Protein AF-A0A0J8QPW7-F1 (afdb_monomer_lite)

Foldseek 3Di:
DADEPVCLLPPQVSVLVLLVVLCVVVVDDDDDDSDLVVADDQPPDGFRPSLLSVLQLVQQHLVSCVVDLVSLLVSCVSRPNPNVCSSVRSVVSSVCCVVRVVSSLVRYPRHPDPPPPPDPPDDDDDDDDDDDDDDDPDDDDDDDDDDDDDDDD

Secondary structure (DSSP, 8-state):
--EEHHHHHH-HHHHHHHHHHHHHHHT--PPS---GGG-EEETTEEE-HHHHHHHHHHTTSHHHHHS-HHHHHHHHHHTT--HHHHHHHHHHHHHHHHHHTHHHHHTEET-----------------------------S-------------

Structure (mmCIF, N/CA/C/O backbone):
data_AF-A0A0J8QPW7-F1
#
_entry.id   AF-A0A0J8QPW7-F1
#
loop_
_atom_site.group_PDB
_atom_site.id
_atom_site.type_symbol
_atom_site.label_atom_id
_atom_site.label_alt_id
_atom_site.label_comp_id
_atom_site.label_asym_id
_atom_site.label_entity_id
_atom_site.label_seq_id
_atom_site.pdbx_PDB_ins_code
_atom_site.Cartn_x
_atom_site.Cartn_y
_atom_site.Cartn_z
_atom_site.occupancy
_atom_site.B_iso_or_equiv
_atom_site.auth_seq_id
_atom_site.auth_comp_id
_atom_site.auth_asym_id
_atom_site.auth_atom_id
_atom_site.pdbx_PDB_model_num
ATOM 1 N N . MET A 1 1 ? -13.341 -3.991 14.627 1.00 67.94 1 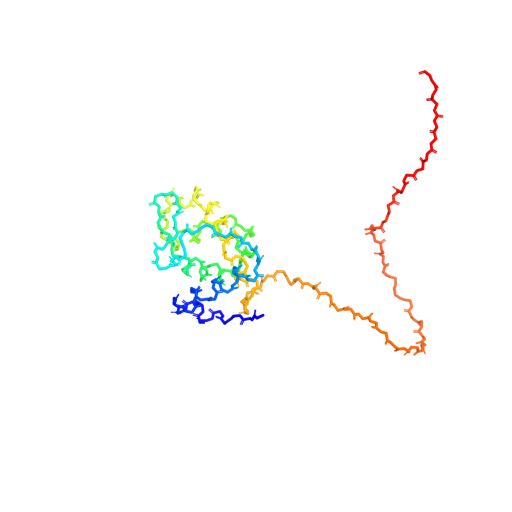MET A N 1
ATOM 2 C CA . MET A 1 1 ? -14.075 -3.320 13.533 1.00 67.94 1 MET A CA 1
ATOM 3 C C . MET A 1 1 ? -13.540 -3.869 12.228 1.00 67.94 1 MET A C 1
ATOM 5 O O . MET A 1 1 ? -12.328 -4.027 12.130 1.00 67.94 1 MET A O 1
ATOM 9 N N . SER A 1 2 ? -14.425 -4.197 11.292 1.00 81.19 2 SER A N 1
ATOM 10 C CA . SER A 1 2 ? -14.072 -4.849 10.031 1.00 81.19 2 SER A CA 1
ATOM 11 C C . SER A 1 2 ? -14.483 -3.967 8.854 1.00 81.19 2 SER A C 1
ATOM 13 O O . SER A 1 2 ? -15.583 -3.417 8.873 1.00 81.19 2 SER A O 1
ATOM 15 N N . PHE A 1 3 ? -13.615 -3.823 7.852 1.00 86.19 3 PHE A N 1
ATOM 16 C CA . PHE A 1 3 ? -13.859 -2.986 6.672 1.00 86.19 3 PHE A CA 1
ATOM 17 C C . PHE A 1 3 ? -14.261 -3.820 5.451 1.00 86.19 3 PHE A C 1
ATOM 19 O O . PHE A 1 3 ? -13.795 -4.951 5.274 1.00 86.19 3 PHE A O 1
ATOM 26 N N . SER A 1 4 ? -15.109 -3.249 4.590 1.00 87.44 4 SER A N 1
ATOM 27 C CA . SER A 1 4 ? -15.502 -3.869 3.321 1.00 87.44 4 SER A CA 1
ATOM 28 C C . SER A 1 4 ? -14.449 -3.611 2.249 1.00 87.44 4 SER A C 1
ATOM 30 O O . SER A 1 4 ? -14.225 -2.468 1.842 1.00 87.44 4 SER A O 1
ATOM 32 N N . ARG A 1 5 ? -13.831 -4.682 1.741 1.00 85.06 5 ARG A N 1
ATOM 33 C CA . ARG A 1 5 ? -12.808 -4.599 0.693 1.00 85.06 5 ARG A CA 1
ATOM 34 C C . ARG A 1 5 ? -13.303 -3.885 -0.564 1.00 85.06 5 ARG A C 1
ATOM 36 O O . ARG A 1 5 ? -12.593 -3.042 -1.100 1.00 85.06 5 ARG A O 1
ATOM 43 N N . GLN A 1 6 ? -14.517 -4.194 -1.015 1.00 87.06 6 GLN A N 1
ATOM 44 C CA . GLN A 1 6 ? -15.070 -3.603 -2.233 1.00 87.06 6 GLN A CA 1
ATOM 45 C C . GLN A 1 6 ? -15.199 -2.080 -2.105 1.00 87.06 6 GLN A C 1
ATOM 47 O O . GLN A 1 6 ? -14.800 -1.360 -3.013 1.00 87.06 6 GLN A O 1
ATOM 52 N N . GLN A 1 7 ? -15.670 -1.587 -0.955 1.00 86.88 7 GLN A N 1
ATOM 53 C CA . GLN A 1 7 ? -15.783 -0.147 -0.705 1.00 86.88 7 GLN A CA 1
ATOM 54 C C . GLN A 1 7 ? -14.411 0.530 -0.604 1.00 86.88 7 GLN A C 1
ATOM 56 O O . GLN A 1 7 ? -14.229 1.611 -1.159 1.00 86.88 7 GLN A O 1
ATOM 61 N N . LEU A 1 8 ? -13.424 -0.118 0.030 1.00 87.06 8 LEU A N 1
ATOM 62 C CA . LEU A 1 8 ? -12.044 0.383 0.084 1.00 87.06 8 LEU A CA 1
ATOM 63 C C . LEU A 1 8 ? -11.412 0.520 -1.309 1.00 87.06 8 LEU A C 1
ATOM 65 O O . LEU A 1 8 ? -10.606 1.420 -1.531 1.00 87.06 8 LEU A O 1
ATOM 69 N N . GLU A 1 9 ? -11.759 -0.357 -2.252 1.00 87.00 9 GLU A N 1
ATOM 70 C CA . GLU A 1 9 ? -11.210 -0.346 -3.613 1.00 87.00 9 GLU A CA 1
ATOM 71 C C . GLU A 1 9 ? -11.895 0.668 -4.549 1.00 87.00 9 GLU A C 1
ATOM 73 O O . GLU A 1 9 ? -11.267 1.101 -5.520 1.00 87.00 9 GLU A O 1
ATOM 78 N N . THR A 1 10 ? -13.151 1.050 -4.279 1.00 86.00 10 THR A N 1
ATOM 79 C CA . THR A 1 10 ? -13.947 1.940 -5.148 1.00 86.00 10 THR A CA 1
ATOM 80 C C . THR A 1 10 ? -14.078 3.368 -4.631 1.00 86.00 10 THR A C 1
ATOM 82 O O . THR A 1 10 ? -14.152 4.295 -5.433 1.00 86.00 10 THR A O 1
ATOM 85 N N . ASP A 1 11 ? -14.117 3.567 -3.313 1.00 87.38 11 ASP A N 1
ATOM 86 C CA . ASP A 1 11 ? -14.378 4.866 -2.693 1.00 87.38 11 ASP A CA 1
ATOM 87 C C . ASP A 1 11 ? -13.123 5.379 -1.974 1.00 87.38 11 ASP A C 1
ATOM 89 O O . ASP A 1 11 ? -12.707 4.872 -0.930 1.00 87.38 1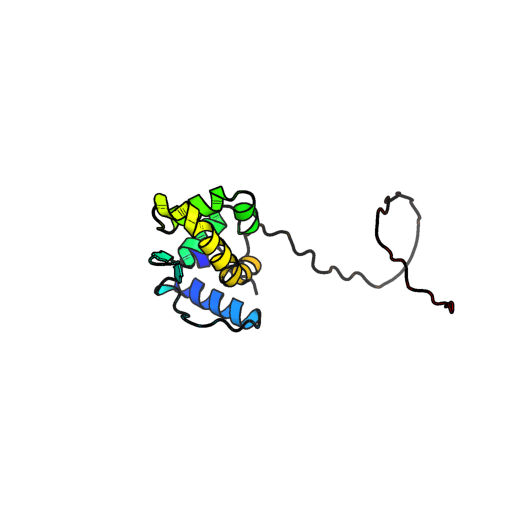1 ASP A O 1
ATOM 93 N N . GLY A 1 12 ? -12.497 6.404 -2.559 1.00 84.75 12 GLY A N 1
ATOM 94 C CA . GLY A 1 12 ? -11.286 7.016 -2.012 1.00 84.75 12 GLY A CA 1
ATOM 95 C C . GLY A 1 12 ? -11.499 7.722 -0.669 1.00 84.75 12 GLY A C 1
ATOM 96 O O . GLY A 1 12 ? -10.567 7.784 0.136 1.00 84.75 12 GLY A O 1
ATOM 97 N N . ARG A 1 13 ? -12.711 8.221 -0.391 1.00 85.44 13 ARG A N 1
ATOM 98 C CA . ARG A 1 13 ? -13.054 8.839 0.895 1.00 85.44 13 ARG A CA 1
ATOM 99 C C . ARG A 1 13 ? -13.219 7.767 1.964 1.00 85.44 13 ARG A C 1
ATOM 101 O O . ARG A 1 13 ? -12.586 7.872 3.011 1.00 85.44 13 ARG A O 1
ATOM 108 N N . TYR A 1 14 ? -13.979 6.713 1.672 1.00 87.62 14 TYR A N 1
ATOM 109 C CA . TYR A 1 14 ? -14.122 5.572 2.578 1.00 87.62 14 TYR A CA 1
ATOM 110 C C . TYR A 1 14 ? -12.766 4.921 2.883 1.00 87.62 14 TYR A C 1
ATOM 112 O O . TYR A 1 14 ? -12.478 4.583 4.033 1.00 87.62 14 TYR A O 1
ATOM 120 N N . PHE A 1 15 ? -11.893 4.804 1.877 1.00 89.00 15 PHE A N 1
ATOM 121 C CA . PHE A 1 15 ? -10.516 4.348 2.056 1.00 89.00 15 PHE A CA 1
ATOM 122 C C . PHE A 1 15 ? -9.732 5.240 3.027 1.00 89.00 15 PHE A C 1
ATOM 124 O O . PHE A 1 15 ? -9.085 4.732 3.941 1.00 89.00 15 PHE A O 1
ATOM 131 N N . ALA A 1 16 ? -9.798 6.564 2.859 1.00 84.50 16 ALA A N 1
ATOM 132 C CA . ALA A 1 16 ? -9.096 7.512 3.721 1.00 84.50 16 ALA A CA 1
ATOM 133 C C . ALA A 1 16 ? -9.579 7.453 5.177 1.00 84.50 16 ALA A C 1
ATOM 135 O O . ALA A 1 16 ? -8.762 7.400 6.098 1.00 84.50 16 ALA A O 1
ATOM 136 N N . GLU A 1 17 ? -10.897 7.426 5.377 1.00 87.31 17 GLU A N 1
ATOM 137 C CA . GLU A 1 17 ? -11.528 7.337 6.695 1.00 87.31 17 GLU A CA 1
ATOM 138 C C . GLU A 1 17 ? -11.179 6.008 7.383 1.00 87.31 17 GLU A C 1
ATOM 140 O O . GLU A 1 17 ? -10.767 5.997 8.544 1.00 87.31 17 GLU A O 1
ATOM 145 N N . SER A 1 18 ? -11.237 4.894 6.647 1.00 88.75 18 SER A N 1
ATOM 146 C CA . SER A 1 18 ? -10.896 3.563 7.165 1.00 88.75 18 SER A CA 1
ATOM 147 C C . SER A 1 18 ? -9.414 3.433 7.513 1.00 88.75 18 SER A C 1
ATOM 149 O O . SER A 1 18 ? -9.069 2.870 8.551 1.00 88.75 18 SER A O 1
ATOM 151 N N . LEU A 1 19 ? -8.525 3.990 6.686 1.00 87.25 19 LEU A N 1
ATOM 152 C CA . LEU A 1 19 ? -7.090 4.020 6.960 1.00 87.25 19 LEU A CA 1
ATOM 153 C C . LEU A 1 19 ? -6.784 4.848 8.214 1.00 87.25 19 LEU A C 1
ATOM 155 O O . LEU A 1 19 ? -6.013 4.415 9.069 1.00 87.25 19 LEU A O 1
ATOM 159 N N . SER A 1 20 ? -7.428 6.011 8.356 1.00 84.44 20 SER A N 1
ATOM 160 C CA . SER A 1 20 ? -7.307 6.840 9.557 1.00 84.44 20 SER A CA 1
ATOM 161 C C . SER A 1 20 ? -7.786 6.087 10.799 1.00 84.44 20 SER A C 1
ATOM 163 O O . SER A 1 20 ? -7.099 6.087 11.819 1.00 84.44 20 SER A O 1
ATOM 165 N N . ALA A 1 21 ? -8.928 5.399 10.712 1.00 85.38 21 ALA A N 1
ATOM 166 C CA . ALA A 1 21 ? -9.452 4.592 11.809 1.00 85.38 21 ALA A CA 1
ATOM 167 C C . ALA A 1 21 ? -8.505 3.437 12.180 1.00 85.38 21 ALA A C 1
ATOM 169 O O . ALA A 1 21 ? -8.280 3.188 13.365 1.00 85.38 21 ALA A O 1
ATOM 170 N N . ALA A 1 22 ? -7.912 2.760 11.191 1.00 85.50 22 ALA A N 1
ATOM 171 C CA . ALA A 1 22 ? -6.946 1.687 11.421 1.00 85.50 22 ALA A CA 1
ATOM 172 C C . ALA A 1 22 ? -5.702 2.185 12.174 1.00 85.50 22 ALA A C 1
ATOM 174 O O . ALA A 1 22 ? -5.262 1.526 13.116 1.00 85.50 22 ALA A O 1
ATOM 175 N N . TYR A 1 23 ? -5.187 3.368 11.827 1.00 84.25 23 TYR A N 1
ATOM 176 C CA . TYR A 1 23 ? -4.048 3.987 12.513 1.00 84.25 23 TYR A CA 1
ATOM 177 C C . TYR A 1 23 ? -4.360 4.404 13.947 1.00 84.25 23 TYR A C 1
ATOM 179 O O . TYR A 1 23 ? -3.583 4.110 14.854 1.00 84.25 23 TYR A O 1
ATOM 187 N N . SER A 1 24 ? -5.513 5.035 14.183 1.00 83.00 24 SER A N 1
ATOM 188 C CA . SER A 1 24 ? -5.940 5.374 15.546 1.00 83.00 24 SER A CA 1
ATOM 189 C C . SER A 1 24 ? -6.054 4.130 16.429 1.00 83.00 24 SER A C 1
ATOM 191 O O . SER A 1 24 ? -5.744 4.182 17.615 1.00 83.00 24 SER A O 1
ATOM 193 N N . GLN A 1 25 ? -6.459 2.998 15.851 1.00 82.19 25 GLN A N 1
ATOM 194 C CA . GLN A 1 25 ? -6.619 1.733 16.566 1.00 82.19 25 GLN A CA 1
ATOM 195 C C . GLN A 1 25 ? -5.323 0.922 16.708 1.00 82.19 25 GLN A C 1
ATOM 197 O O . GLN A 1 25 ? -5.286 0.021 17.543 1.00 82.19 25 GLN A O 1
ATOM 202 N N . SER A 1 26 ? -4.284 1.174 15.902 1.00 78.50 26 SER A N 1
ATOM 203 C CA . SER A 1 26 ? -2.985 0.499 16.048 1.00 78.50 26 SER A CA 1
ATOM 204 C C . SER A 1 26 ? -2.080 1.166 17.085 1.00 78.50 26 SER A C 1
ATOM 206 O O . SER A 1 26 ? -1.056 0.595 17.455 1.00 78.50 26 SER A O 1
ATOM 208 N N . GLY A 1 27 ? -2.449 2.358 17.574 1.00 73.44 27 GLY A N 1
ATOM 209 C CA . GLY A 1 27 ? -1.668 3.115 18.557 1.00 73.44 27 GLY A CA 1
ATOM 210 C C . GLY A 1 27 ? -0.328 3.622 18.011 1.00 73.44 27 GLY A C 1
ATOM 211 O O . GLY A 1 27 ? 0.505 4.115 18.770 1.00 73.44 27 GLY A O 1
ATOM 212 N N . ARG A 1 28 ? -0.099 3.496 16.699 1.00 69.62 28 ARG A N 1
ATOM 213 C CA . ARG A 1 28 ? 1.125 3.932 16.029 1.00 69.62 28 ARG A CA 1
ATOM 214 C C . ARG A 1 28 ? 0.992 5.388 15.601 1.00 69.62 28 ARG A C 1
ATOM 216 O O . ARG A 1 28 ? 0.014 5.789 14.972 1.00 69.62 28 ARG A O 1
ATOM 223 N N . VAL A 1 29 ? 2.010 6.184 15.915 1.00 65.00 29 VAL A N 1
ATOM 224 C CA . VAL A 1 29 ? 2.099 7.576 15.467 1.00 65.00 29 VAL A CA 1
ATOM 225 C C . VAL A 1 29 ? 2.690 7.590 14.060 1.00 65.00 29 VAL A C 1
ATOM 227 O O . VAL A 1 29 ? 3.882 7.356 13.872 1.00 65.00 29 VAL A O 1
ATOM 230 N N . TYR A 1 30 ? 1.856 7.862 13.060 1.00 66.44 30 TYR A N 1
ATOM 231 C CA . TYR A 1 30 ? 2.296 7.995 11.673 1.00 66.44 30 TYR A CA 1
ATOM 232 C C . TYR A 1 30 ? 2.588 9.459 11.338 1.00 66.44 30 TYR A C 1
ATOM 234 O O . TYR A 1 30 ? 1.720 10.322 11.475 1.00 66.44 30 TYR A O 1
ATOM 242 N N . SER A 1 31 ? 3.799 9.750 10.856 1.00 57.34 31 SER A N 1
ATOM 243 C CA . SER A 1 31 ? 4.143 11.079 10.345 1.00 57.34 31 SER A CA 1
ATOM 244 C C . SER A 1 31 ? 3.422 11.345 9.012 1.00 57.34 31 SER A C 1
ATOM 246 O O . SER A 1 31 ? 3.580 10.623 8.021 1.00 57.34 31 SER A O 1
ATOM 248 N N . TRP A 1 32 ? 2.573 12.377 9.014 1.00 49.28 32 TRP A N 1
ATOM 249 C CA . TRP A 1 32 ? 1.830 12.919 7.861 1.00 49.28 32 TRP A CA 1
ATOM 250 C C . TRP A 1 32 ? 2.751 13.121 6.637 1.00 49.28 32 TRP A C 1
ATOM 252 O O . TRP A 1 32 ? 3.896 13.524 6.840 1.00 49.28 32 TRP A O 1
ATOM 262 N N . PRO A 1 33 ? 2.278 12.936 5.376 1.00 49.91 33 PRO A N 1
ATOM 263 C CA . PRO A 1 33 ? 0.980 13.479 4.971 1.00 49.91 33 PRO A CA 1
ATOM 264 C C . PRO A 1 33 ? -0.245 12.518 4.897 1.00 49.91 33 PRO A C 1
ATOM 266 O O . PRO A 1 33 ? -0.285 11.686 3.993 1.00 49.91 33 PRO A O 1
ATOM 269 N N . LEU A 1 34 ? -1.268 12.656 5.777 1.00 55.53 34 LEU A N 1
ATOM 270 C CA . LEU A 1 34 ? -2.645 12.067 5.751 1.00 55.53 34 LEU A CA 1
ATOM 271 C C . LEU A 1 34 ? -3.538 12.612 4.595 1.00 55.53 34 LEU A C 1
ATOM 273 O O . LEU A 1 34 ? -4.736 12.827 4.788 1.00 55.53 34 LEU A O 1
ATOM 277 N N . ASN A 1 35 ? -3.037 12.814 3.375 1.00 57.69 35 ASN A N 1
ATOM 278 C CA . ASN A 1 35 ? -3.975 12.836 2.246 1.00 57.69 35 ASN A CA 1
ATOM 279 C C . ASN A 1 35 ? -3.664 11.688 1.291 1.00 57.69 35 ASN A C 1
ATOM 281 O O . ASN A 1 35 ? -2.784 11.833 0.438 1.00 57.69 35 ASN A O 1
ATOM 285 N N . PRO A 1 36 ? -4.363 10.541 1.409 1.00 57.41 36 PRO A N 1
ATOM 286 C CA . PRO A 1 36 ? -4.225 9.459 0.441 1.00 57.41 36 PRO A CA 1
ATOM 287 C C . PRO A 1 36 ? -4.543 9.920 -0.992 1.00 57.41 36 PRO A C 1
ATOM 289 O O . PRO A 1 36 ? -4.043 9.305 -1.931 1.00 57.41 36 PRO A O 1
ATOM 292 N N . ALA A 1 37 ? -5.251 11.047 -1.176 1.00 55.41 37 ALA A N 1
ATOM 293 C CA . ALA A 1 37 ? -5.459 11.671 -2.484 1.00 55.41 37 ALA A CA 1
ATOM 294 C C . ALA A 1 37 ? -4.188 12.298 -3.095 1.00 55.41 37 ALA A C 1
ATOM 296 O O . ALA A 1 37 ? -4.111 12.450 -4.310 1.00 55.41 37 ALA A O 1
ATOM 297 N N . LEU A 1 38 ? -3.171 12.649 -2.295 1.00 62.25 38 LEU A N 1
ATOM 298 C CA . LEU A 1 38 ? -1.928 13.264 -2.795 1.00 62.25 38 LEU A CA 1
ATOM 299 C C . LEU A 1 38 ? -0.888 12.240 -3.283 1.00 62.25 38 LEU A C 1
ATOM 301 O O . LEU A 1 38 ? 0.091 12.623 -3.933 1.00 62.25 38 LEU A O 1
ATOM 305 N N . GLY A 1 39 ? -1.105 10.950 -3.004 1.00 69.19 39 GLY A N 1
ATOM 306 C CA . GLY A 1 39 ? -0.178 9.870 -3.333 1.00 69.19 39 GLY A CA 1
ATOM 307 C C . GLY A 1 39 ? 1.059 9.836 -2.427 1.00 69.19 39 GLY A C 1
ATOM 308 O O . GLY A 1 39 ? 1.585 10.862 -1.994 1.00 69.19 39 GLY A O 1
ATOM 309 N N . TRP A 1 40 ? 1.564 8.638 -2.146 1.00 82.12 40 TRP A N 1
ATOM 310 C CA . TRP A 1 40 ? 2.806 8.445 -1.398 1.00 82.12 40 TRP A CA 1
ATOM 311 C C . TRP A 1 40 ? 4.019 8.500 -2.317 1.00 82.12 40 TRP A C 1
ATOM 313 O O . TRP A 1 40 ? 3.966 8.052 -3.461 1.00 82.12 40 TRP A O 1
ATOM 323 N N . ARG A 1 41 ? 5.127 9.061 -1.826 1.00 79.88 41 ARG A N 1
ATOM 324 C CA . ARG A 1 41 ? 6.357 9.184 -2.612 1.00 79.88 41 ARG A CA 1
ATOM 325 C C . ARG A 1 41 ? 7.266 7.982 -2.388 1.00 79.88 41 ARG A C 1
ATOM 327 O O . ARG A 1 41 ? 7.620 7.682 -1.254 1.00 79.88 41 ARG A O 1
ATOM 334 N N . ILE A 1 42 ? 7.684 7.354 -3.481 1.00 78.44 42 ILE A N 1
ATOM 335 C CA . ILE A 1 42 ? 8.758 6.359 -3.514 1.00 78.44 42 ILE A CA 1
ATOM 336 C C . ILE A 1 42 ? 9.815 6.884 -4.485 1.00 78.44 42 ILE A C 1
ATOM 338 O O . ILE A 1 42 ? 9.607 6.906 -5.702 1.00 78.44 42 ILE A O 1
ATOM 342 N N . GLY A 1 43 ? 10.923 7.392 -3.941 1.00 75.88 43 GLY A N 1
ATOM 343 C CA . GLY A 1 43 ? 11.895 8.170 -4.710 1.00 75.88 43 GLY A CA 1
ATOM 344 C C . GLY A 1 43 ? 11.238 9.382 -5.389 1.00 75.88 43 GLY A C 1
ATOM 345 O O . GLY A 1 43 ? 10.569 10.193 -4.744 1.00 75.88 43 GLY A O 1
ATOM 346 N N . ASN A 1 44 ? 11.382 9.474 -6.715 1.00 77.12 44 ASN A N 1
ATOM 347 C CA . ASN A 1 44 ? 10.770 10.524 -7.541 1.00 77.12 44 ASN A CA 1
ATOM 348 C C . ASN A 1 44 ? 9.381 10.167 -8.096 1.00 77.12 44 ASN A C 1
ATOM 350 O O . ASN A 1 44 ? 8.855 10.889 -8.943 1.00 77.12 44 ASN A O 1
ATOM 354 N N . LYS A 1 45 ? 8.771 9.062 -7.655 1.00 80.62 45 LYS A N 1
ATOM 355 C CA . LYS A 1 45 ? 7.456 8.617 -8.132 1.00 80.62 45 LYS A CA 1
ATOM 356 C C . LYS A 1 45 ? 6.391 8.782 -7.058 1.00 80.62 45 LYS A C 1
ATOM 358 O O . LYS A 1 45 ? 6.674 8.669 -5.868 1.00 80.62 45 LYS A O 1
ATOM 363 N N . ARG A 1 46 ? 5.162 9.049 -7.502 1.00 82.69 46 ARG A N 1
ATOM 364 C CA . ARG A 1 46 ? 3.960 9.045 -6.666 1.00 82.69 46 ARG A CA 1
ATOM 365 C C . ARG A 1 46 ? 3.200 7.747 -6.894 1.00 82.69 46 ARG A C 1
ATOM 367 O O . ARG A 1 46 ? 2.985 7.361 -8.036 1.00 82.69 46 ARG A O 1
ATOM 374 N N . VAL A 1 47 ? 2.793 7.116 -5.805 1.00 85.25 47 VAL A N 1
ATOM 375 C CA . VAL A 1 47 ? 2.029 5.872 -5.773 1.00 85.25 47 VAL A CA 1
ATOM 376 C C . VAL A 1 47 ? 0.712 6.152 -5.067 1.00 85.25 47 VAL A C 1
ATOM 378 O O . VAL A 1 47 ? 0.704 6.681 -3.955 1.00 85.25 47 VAL A O 1
ATOM 381 N N . SER A 1 48 ? -0.408 5.818 -5.707 1.00 87.31 48 SER A N 1
ATOM 382 C CA . SER A 1 48 ? -1.718 5.901 -5.057 1.00 87.31 48 SER A CA 1
ATOM 383 C C . SER A 1 48 ? -1.833 4.793 -3.999 1.00 87.31 48 SER A C 1
ATOM 385 O O . SER A 1 48 ? -1.706 3.619 -4.359 1.00 87.31 48 SER A O 1
ATOM 387 N N . PRO A 1 49 ? -2.083 5.121 -2.716 1.00 88.69 49 PRO A N 1
ATOM 388 C CA . PRO A 1 49 ? -2.222 4.118 -1.661 1.00 88.69 49 PRO A CA 1
ATOM 389 C C . PRO A 1 49 ? -3.393 3.168 -1.923 1.00 88.69 49 PRO A C 1
ATOM 391 O O . PRO A 1 49 ? -3.266 1.966 -1.720 1.00 88.69 49 PRO A O 1
ATOM 394 N N . GLN A 1 50 ? -4.505 3.697 -2.444 1.00 89.56 50 GLN A N 1
ATOM 395 C CA . GLN A 1 50 ? -5.685 2.906 -2.785 1.00 89.56 50 GLN A CA 1
ATOM 396 C C . GLN A 1 50 ? -5.410 1.961 -3.963 1.00 89.56 50 GL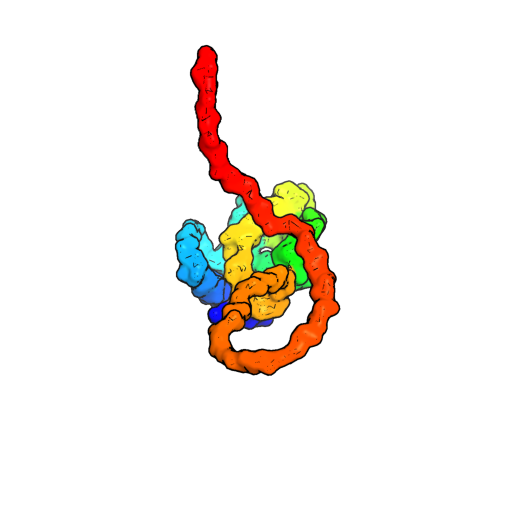N A C 1
ATOM 398 O O . GLN A 1 50 ? -5.793 0.793 -3.922 1.00 89.56 50 GLN A O 1
ATOM 403 N N . ALA A 1 51 ? -4.697 2.432 -4.995 1.00 90.31 51 ALA A N 1
ATOM 404 C CA . ALA A 1 51 ? -4.299 1.571 -6.109 1.00 90.31 51 ALA A CA 1
ATOM 405 C C . ALA A 1 51 ? -3.356 0.457 -5.636 1.00 90.31 51 ALA A C 1
ATOM 407 O O . ALA A 1 51 ? -3.526 -0.694 -6.021 1.00 90.31 51 ALA A O 1
ATOM 408 N N . LEU A 1 52 ? -2.405 0.785 -4.758 1.00 91.12 52 LEU A N 1
ATOM 409 C CA . LEU A 1 52 ? -1.493 -0.192 -4.176 1.00 91.12 52 LEU A CA 1
ATOM 410 C C . LEU A 1 52 ? -2.237 -1.248 -3.342 1.00 91.12 52 LEU A C 1
ATOM 412 O O . LEU A 1 52 ? -1.985 -2.438 -3.515 1.00 91.12 52 LEU A O 1
ATOM 416 N N . PHE A 1 53 ? -3.184 -0.827 -2.499 1.00 91.56 53 PHE A N 1
ATOM 417 C CA . PHE A 1 53 ? -4.053 -1.721 -1.728 1.00 91.56 53 PHE A CA 1
ATOM 418 C C . PHE A 1 53 ? -4.838 -2.682 -2.622 1.00 91.56 53 PHE A C 1
ATOM 420 O O . PHE A 1 53 ? -4.811 -3.897 -2.419 1.00 91.56 53 PHE A O 1
ATOM 427 N N . ARG A 1 54 ? -5.464 -2.153 -3.676 1.00 92.25 54 ARG A N 1
ATOM 428 C CA . ARG A 1 54 ? -6.209 -2.952 -4.651 1.00 92.25 54 ARG A CA 1
ATOM 429 C C . ARG A 1 54 ? -5.322 -3.975 -5.362 1.00 92.25 54 ARG A C 1
ATOM 431 O O . ARG A 1 54 ? -5.700 -5.139 -5.468 1.00 92.25 54 ARG A O 1
ATOM 438 N N . GLU A 1 55 ? -4.146 -3.571 -5.840 1.00 92.94 55 GLU A N 1
ATOM 439 C CA . GLU A 1 55 ? -3.244 -4.472 -6.571 1.00 92.94 55 GLU A CA 1
ATOM 440 C C . GLU A 1 55 ? -2.686 -5.596 -5.691 1.00 92.94 55 GLU A C 1
ATOM 442 O O . GLU A 1 55 ? -2.573 -6.737 -6.145 1.00 92.94 55 GLU A O 1
ATOM 447 N N . VAL A 1 56 ? -2.390 -5.312 -4.421 1.00 92.06 56 VAL A N 1
ATOM 448 C CA . VAL A 1 56 ? -1.990 -6.343 -3.454 1.00 92.06 56 VAL A CA 1
ATOM 449 C C . VAL A 1 56 ? -3.161 -7.282 -3.154 1.00 92.06 56 VAL A C 1
ATOM 451 O O . VAL A 1 56 ? -2.999 -8.504 -3.188 1.00 92.06 56 VAL A O 1
ATOM 454 N N . GLY A 1 57 ? -4.372 -6.748 -2.978 1.00 89.56 57 GLY A N 1
ATOM 455 C CA . GLY A 1 57 ? -5.575 -7.558 -2.789 1.00 89.56 57 GLY A CA 1
ATOM 456 C C . GLY A 1 57 ? -5.893 -8.474 -3.966 1.00 89.56 57 GLY A C 1
ATOM 457 O O . GLY A 1 57 ? -6.271 -9.630 -3.761 1.00 89.56 57 GLY A O 1
ATOM 458 N N . ARG A 1 58 ? -5.731 -8.014 -5.213 1.00 89.19 58 ARG A N 1
ATOM 459 C CA . ARG A 1 58 ? -5.904 -8.855 -6.416 1.00 89.19 58 ARG A CA 1
ATOM 460 C C . ARG A 1 58 ? -4.950 -10.048 -6.448 1.00 89.19 58 ARG A C 1
ATOM 462 O O . ARG A 1 58 ? -5.222 -11.023 -7.140 1.00 89.19 58 ARG A O 1
ATOM 469 N N . ARG A 1 59 ? -3.842 -9.972 -5.710 1.00 89.00 59 ARG A N 1
ATOM 470 C CA . ARG A 1 59 ? -2.802 -11.003 -5.632 1.00 89.00 59 ARG A CA 1
ATOM 471 C C . ARG A 1 59 ? -2.896 -11.866 -4.379 1.00 89.00 59 ARG A C 1
ATOM 473 O O . ARG A 1 59 ? -1.989 -12.653 -4.146 1.00 89.00 59 ARG A O 1
ATOM 480 N N . GLY A 1 60 ? -3.977 -11.745 -3.609 1.00 86.88 60 GLY A N 1
ATOM 481 C CA . GLY A 1 60 ? -4.213 -12.544 -2.406 1.00 86.88 60 GLY A CA 1
ATOM 482 C C . GLY A 1 60 ? -3.692 -11.916 -1.112 1.00 86.88 60 GLY A C 1
ATOM 483 O O . GLY A 1 60 ? -3.669 -12.598 -0.095 1.00 86.88 60 GLY A O 1
ATOM 484 N N . GLY A 1 61 ? -3.300 -10.639 -1.125 1.00 90.62 61 GLY A N 1
ATOM 485 C CA . GLY A 1 61 ? -2.822 -9.925 0.061 1.00 90.62 61 GLY A CA 1
ATOM 486 C C . GLY A 1 61 ? -1.306 -9.893 0.204 1.00 90.62 61 GLY A C 1
ATOM 487 O O . GLY A 1 61 ? -0.562 -10.408 -0.639 1.00 90.62 61 GLY A O 1
ATOM 488 N N . TYR A 1 62 ? -0.838 -9.271 1.286 1.00 91.56 62 TYR A N 1
ATOM 489 C CA . TYR A 1 62 ? 0.582 -9.042 1.547 1.00 91.56 62 TYR A CA 1
ATOM 490 C C . TYR A 1 62 ? 1.391 -10.339 1.576 1.00 91.56 62 TYR A C 1
ATOM 492 O O . TYR A 1 62 ? 2.483 -10.410 1.002 1.00 91.56 62 TYR A O 1
ATOM 500 N N . HIS A 1 63 ? 0.852 -11.374 2.222 1.00 89.50 63 HIS A N 1
ATOM 501 C CA . HIS A 1 63 ? 1.531 -12.657 2.379 1.00 89.50 63 HIS A CA 1
ATOM 502 C C . HIS A 1 63 ? 1.719 -13.358 1.036 1.00 89.50 63 HIS A C 1
ATOM 504 O O . HIS A 1 63 ? 2.844 -13.726 0.699 1.00 89.50 63 HIS A O 1
ATOM 510 N N . GLN A 1 64 ? 0.662 -13.445 0.225 1.00 90.31 64 GLN A N 1
ATOM 511 C CA . GLN A 1 64 ? 0.723 -14.070 -1.095 1.00 90.31 64 GLN A CA 1
ATOM 512 C C . GLN A 1 64 ? 1.602 -13.273 -2.074 1.00 90.31 64 GLN A C 1
ATOM 514 O O . GLN A 1 64 ? 2.392 -13.845 -2.832 1.00 90.31 64 GLN A O 1
ATOM 519 N N . ALA A 1 65 ? 1.546 -11.938 -2.019 1.00 90.31 65 ALA A N 1
ATOM 520 C CA . ALA A 1 65 ? 2.447 -11.077 -2.780 1.00 90.31 65 ALA A CA 1
ATOM 521 C C . ALA A 1 65 ? 3.915 -11.246 -2.348 1.00 90.31 65 ALA A C 1
ATOM 523 O O . ALA A 1 65 ? 4.818 -11.091 -3.163 1.00 90.31 65 ALA A O 1
ATOM 524 N N . SER A 1 66 ? 4.178 -11.593 -1.088 1.00 90.62 66 SER A N 1
ATOM 525 C CA . SER A 1 66 ? 5.533 -11.740 -0.544 1.00 90.62 66 SER A CA 1
ATOM 526 C C . SER A 1 66 ? 6.191 -13.096 -0.784 1.00 90.62 66 SER A C 1
ATOM 528 O O . SER A 1 66 ? 7.383 -13.209 -0.506 1.00 90.62 66 SER A O 1
ATOM 530 N N . VAL A 1 67 ? 5.473 -14.081 -1.337 1.00 90.00 67 VAL A N 1
ATOM 531 C CA . VAL A 1 67 ? 6.037 -15.394 -1.705 1.00 90.00 67 VAL A CA 1
ATOM 532 C C . VAL A 1 67 ? 7.100 -15.269 -2.803 1.00 90.00 67 VAL A C 1
ATOM 534 O O . VAL A 1 67 ? 8.127 -15.939 -2.743 1.00 90.00 67 VAL A O 1
ATOM 537 N N . ASP A 1 68 ? 6.889 -14.384 -3.783 1.00 88.56 68 ASP A N 1
ATOM 538 C CA . ASP A 1 68 ? 7.836 -14.131 -4.874 1.00 88.56 68 ASP A CA 1
ATOM 539 C C . ASP A 1 68 ? 8.115 -12.628 -5.012 1.00 88.56 68 ASP A C 1
ATOM 541 O O . ASP A 1 68 ? 7.208 -11.806 -5.164 1.00 88.56 68 ASP A O 1
ATOM 545 N N . LYS A 1 69 ? 9.400 -12.254 -5.043 1.00 87.19 69 LYS A N 1
ATOM 546 C CA . LYS A 1 69 ? 9.842 -10.875 -5.308 1.00 87.19 69 LYS A CA 1
ATOM 547 C C . LYS A 1 69 ? 9.284 -10.310 -6.620 1.00 87.19 69 LYS A C 1
ATOM 549 O O . LYS A 1 69 ? 9.056 -9.105 -6.719 1.00 87.19 69 LYS A O 1
ATOM 554 N N . ARG A 1 70 ? 9.035 -11.159 -7.623 1.00 90.06 70 ARG A N 1
ATOM 555 C CA . ARG A 1 70 ? 8.480 -10.761 -8.926 1.00 90.06 70 ARG A CA 1
ATOM 556 C C . ARG A 1 70 ? 7.049 -10.243 -8.814 1.00 90.06 70 ARG A C 1
ATOM 558 O O . ARG A 1 70 ? 6.651 -9.407 -9.622 1.00 90.06 70 ARG A O 1
ATOM 565 N N . HIS A 1 71 ? 6.287 -10.660 -7.802 1.00 92.12 71 HIS A N 1
ATOM 566 C CA . HIS A 1 71 ? 4.954 -10.109 -7.562 1.00 92.12 71 HIS A CA 1
ATOM 567 C C . HIS A 1 71 ? 5.032 -8.634 -7.177 1.00 92.12 71 HIS A C 1
ATOM 569 O O . HIS A 1 71 ? 4.306 -7.821 -7.743 1.00 92.12 71 HIS A O 1
ATOM 575 N N . TRP A 1 72 ? 5.968 -8.259 -6.303 1.00 92.00 72 TRP A N 1
ATOM 576 C CA . TRP A 1 72 ? 6.200 -6.858 -5.944 1.00 92.00 72 TRP A CA 1
ATOM 577 C C . TRP A 1 72 ? 6.718 -6.023 -7.117 1.00 92.00 72 TRP A C 1
ATOM 579 O O . TRP A 1 72 ? 6.403 -4.838 -7.203 1.00 92.00 72 TRP A O 1
ATOM 589 N N . TRP A 1 73 ? 7.446 -6.629 -8.059 1.00 91.75 73 TRP A N 1
ATOM 590 C CA . TRP A 1 73 ? 7.831 -5.966 -9.312 1.00 91.75 73 TRP A CA 1
ATOM 591 C C . TRP A 1 73 ? 6.608 -5.670 -10.179 1.00 91.75 73 TRP A C 1
ATOM 593 O O . TRP A 1 73 ? 6.450 -4.550 -10.660 1.00 91.75 73 TRP A O 1
ATOM 603 N N . ALA A 1 74 ? 5.718 -6.650 -10.338 1.00 90.88 74 ALA A N 1
ATOM 604 C CA . ALA A 1 74 ? 4.479 -6.479 -11.089 1.00 90.88 74 ALA A CA 1
ATOM 605 C C . ALA A 1 74 ? 3.538 -5.460 -10.422 1.00 90.88 74 ALA A C 1
ATOM 607 O O . ALA A 1 74 ? 2.939 -4.640 -11.111 1.00 90.88 74 ALA A O 1
ATOM 608 N N . ILE A 1 75 ? 3.447 -5.464 -9.087 1.00 92.44 75 ILE A N 1
ATOM 609 C CA . ILE A 1 75 ? 2.683 -4.470 -8.318 1.00 92.44 75 ILE A CA 1
ATOM 610 C C . ILE A 1 75 ? 3.273 -3.075 -8.529 1.00 92.44 75 ILE A C 1
ATOM 612 O O . ILE A 1 75 ? 2.530 -2.151 -8.841 1.00 92.44 75 ILE A O 1
ATOM 616 N N . ALA A 1 76 ? 4.598 -2.920 -8.426 1.00 89.00 76 ALA A N 1
ATOM 617 C CA . ALA A 1 76 ? 5.282 -1.652 -8.673 1.00 89.00 76 ALA A CA 1
ATOM 618 C C . ALA A 1 76 ? 4.946 -1.091 -10.067 1.00 89.00 76 ALA A C 1
ATOM 620 O O . ALA A 1 76 ? 4.624 0.091 -10.192 1.00 89.00 76 ALA A O 1
ATOM 621 N N . GLN A 1 77 ? 4.954 -1.940 -11.099 1.00 90.00 77 GLN A N 1
ATOM 622 C CA . GLN A 1 77 ? 4.558 -1.546 -12.455 1.00 90.00 77 GLN A CA 1
ATOM 623 C C . GLN A 1 77 ? 3.088 -1.130 -12.536 1.00 90.00 77 GLN A C 1
ATOM 625 O O . GLN A 1 77 ? 2.784 -0.071 -13.086 1.00 90.00 77 GLN A O 1
ATOM 630 N N . ALA A 1 78 ? 2.188 -1.913 -11.938 1.00 87.94 78 ALA A N 1
ATOM 631 C CA . ALA A 1 78 ? 0.752 -1.643 -11.941 1.00 87.94 78 ALA A CA 1
ATOM 632 C C . ALA A 1 78 ? 0.387 -0.319 -11.247 1.00 87.94 78 ALA A C 1
ATOM 634 O O . ALA A 1 78 ? -0.561 0.350 -11.652 1.00 87.94 78 ALA A O 1
ATOM 635 N N . VAL A 1 79 ? 1.165 0.104 -10.245 1.00 87.81 79 VAL A N 1
ATOM 636 C CA . VAL A 1 79 ? 0.957 1.382 -9.543 1.00 87.81 79 VAL A CA 1
ATOM 637 C C . VAL A 1 79 ? 1.708 2.568 -10.165 1.00 87.81 79 VAL A C 1
ATOM 639 O O . VAL A 1 79 ? 1.771 3.639 -9.561 1.00 87.81 79 VAL A O 1
ATOM 642 N N . GLY A 1 80 ? 2.266 2.402 -11.371 1.00 83.44 80 GLY A N 1
ATOM 643 C CA . GLY A 1 80 ? 2.848 3.490 -12.165 1.00 83.44 80 GLY A CA 1
ATOM 644 C C . GLY A 1 80 ? 4.368 3.657 -12.053 1.00 83.44 80 GLY A C 1
ATOM 645 O O . GLY A 1 80 ? 4.909 4.677 -12.494 1.00 83.44 80 GLY A O 1
ATOM 646 N N . ILE A 1 81 ? 5.092 2.686 -11.487 1.00 84.12 81 ILE A N 1
ATOM 647 C CA . ILE A 1 81 ? 6.560 2.681 -11.522 1.00 84.12 81 ILE A CA 1
ATOM 648 C C . ILE A 1 81 ? 7.021 2.070 -12.847 1.00 84.12 81 ILE A C 1
ATOM 650 O O . ILE A 1 81 ? 6.741 0.917 -13.154 1.00 84.12 81 ILE A O 1
ATOM 654 N N . VAL A 1 82 ? 7.769 2.846 -13.633 1.00 80.62 82 VAL A N 1
ATOM 655 C CA . VAL A 1 82 ? 8.296 2.410 -14.938 1.00 80.62 82 VAL A CA 1
ATOM 656 C C . VAL A 1 82 ? 9.091 1.107 -14.789 1.00 80.62 82 VAL A C 1
ATOM 658 O O . VAL A 1 82 ? 9.869 0.967 -13.844 1.00 80.62 82 VAL A O 1
ATOM 661 N N . ALA A 1 83 ? 8.937 0.178 -15.739 1.00 74.44 83 ALA A N 1
ATOM 662 C CA . ALA A 1 83 ? 9.501 -1.173 -15.672 1.00 74.44 83 ALA A CA 1
ATOM 663 C C . ALA A 1 83 ? 11.006 -1.215 -15.338 1.00 74.44 83 ALA A C 1
ATOM 665 O O . ALA A 1 83 ? 11.417 -2.030 -14.514 1.00 74.44 83 ALA A O 1
ATOM 666 N N . GLY A 1 84 ? 11.805 -0.289 -15.883 1.00 77.75 84 GLY A N 1
ATOM 667 C CA . GLY A 1 84 ? 13.244 -0.195 -15.596 1.00 77.75 84 GLY A CA 1
ATOM 668 C C . GLY A 1 84 ? 13.592 0.157 -14.141 1.00 77.75 84 GLY A C 1
ATOM 669 O O . GLY A 1 84 ? 14.657 -0.212 -13.663 1.00 77.75 84 GLY A O 1
ATOM 670 N N . ALA A 1 85 ? 12.688 0.817 -13.409 1.00 78.12 85 ALA A N 1
ATOM 671 C CA . ALA A 1 85 ? 12.861 1.166 -11.995 1.00 78.12 85 ALA A CA 1
ATOM 672 C C . ALA A 1 85 ? 12.067 0.251 -11.046 1.00 78.12 85 ALA A C 1
ATOM 674 O O . ALA A 1 85 ? 12.328 0.238 -9.844 1.00 78.12 85 ALA A O 1
ATOM 675 N N . ALA A 1 86 ? 11.107 -0.523 -11.563 1.00 81.31 86 ALA A N 1
ATOM 676 C CA . ALA A 1 86 ? 10.231 -1.375 -10.764 1.00 81.31 86 ALA A CA 1
ATOM 677 C C . ALA A 1 86 ? 11.008 -2.435 -9.973 1.00 81.31 86 ALA A C 1
ATOM 679 O O . ALA A 1 86 ? 10.695 -2.671 -8.810 1.00 81.31 86 ALA A O 1
ATOM 680 N N . GLY A 1 87 ? 12.062 -3.014 -10.558 1.00 81.56 87 GLY A N 1
ATOM 681 C CA . GLY A 1 87 ? 12.929 -3.964 -9.856 1.00 81.56 87 GLY A CA 1
ATOM 682 C C . GLY A 1 87 ? 13.583 -3.346 -8.617 1.00 81.56 87 GLY A C 1
ATOM 683 O O . GLY A 1 87 ? 13.446 -3.881 -7.518 1.00 81.56 87 GLY A O 1
ATOM 684 N N . ALA A 1 88 ? 14.213 -2.179 -8.779 1.00 83.81 88 ALA A N 1
ATOM 685 C CA . ALA A 1 88 ? 14.912 -1.473 -7.704 1.00 83.81 88 ALA A CA 1
ATOM 686 C C . ALA A 1 88 ? 13.958 -0.895 -6.643 1.00 83.81 88 ALA A C 1
ATOM 688 O O . ALA A 1 88 ? 14.241 -0.955 -5.449 1.00 83.81 88 ALA A O 1
ATOM 689 N N . LEU A 1 89 ? 12.807 -0.360 -7.061 1.00 85.94 89 LEU A N 1
ATOM 690 C CA . LEU A 1 89 ? 11.858 0.301 -6.161 1.00 85.94 89 LEU A CA 1
ATOM 691 C C . LEU A 1 89 ? 10.839 -0.648 -5.523 1.00 85.94 89 LEU A C 1
ATOM 693 O O . LEU A 1 89 ? 10.176 -0.261 -4.564 1.00 85.94 89 LEU A O 1
ATOM 697 N N . SER A 1 90 ? 10.724 -1.887 -6.000 1.00 87.38 90 SER A N 1
ATOM 698 C CA . SER A 1 90 ? 9.796 -2.881 -5.447 1.00 87.38 90 SER A CA 1
ATOM 699 C C . SER A 1 90 ? 9.980 -3.139 -3.956 1.00 87.38 90 SER A C 1
ATOM 701 O O . SER A 1 90 ? 8.996 -3.304 -3.239 1.00 87.38 90 SER A O 1
ATOM 703 N N . PHE A 1 91 ? 11.223 -3.117 -3.471 1.00 89.19 91 PHE A N 1
ATOM 704 C CA . PHE A 1 91 ? 11.515 -3.251 -2.049 1.00 89.19 91 PHE A CA 1
ATOM 705 C C . PHE A 1 91 ? 10.914 -2.090 -1.247 1.00 89.19 91 PHE A C 1
ATOM 707 O O . PHE A 1 91 ? 10.285 -2.308 -0.214 1.00 89.19 91 PHE A O 1
ATOM 714 N N . HIS A 1 92 ? 11.032 -0.862 -1.759 1.00 88.31 92 HIS A N 1
ATOM 715 C CA . HIS A 1 92 ? 10.417 0.309 -1.139 1.00 88.31 92 HIS A CA 1
ATOM 716 C C . HIS A 1 92 ? 8.887 0.257 -1.201 1.00 88.31 92 HIS A C 1
ATOM 718 O O . HIS A 1 92 ? 8.240 0.647 -0.237 1.00 88.31 92 HIS A O 1
ATOM 724 N N . VAL A 1 93 ? 8.304 -0.262 -2.289 1.00 89.62 93 VAL A N 1
ATOM 725 C CA . VAL A 1 93 ? 6.849 -0.476 -2.406 1.00 89.62 93 VAL A CA 1
ATOM 726 C C . VAL A 1 93 ? 6.362 -1.477 -1.362 1.00 89.62 93 VAL A C 1
ATOM 728 O O . VAL A 1 93 ? 5.400 -1.190 -0.653 1.00 89.62 93 VAL A O 1
ATOM 731 N N . LYS A 1 94 ? 7.045 -2.620 -1.233 1.00 91.75 94 LYS A N 1
ATOM 732 C CA . LYS A 1 94 ? 6.732 -3.643 -0.230 1.00 91.75 94 LYS A CA 1
ATOM 733 C C . LYS A 1 94 ? 6.797 -3.069 1.181 1.00 91.75 94 LYS A C 1
ATOM 735 O O . LYS A 1 94 ? 5.845 -3.204 1.940 1.00 91.75 94 LYS A O 1
ATOM 740 N N . ARG A 1 95 ? 7.903 -2.403 1.514 1.00 89.44 95 ARG A N 1
ATOM 741 C CA . ARG A 1 95 ? 8.117 -1.822 2.841 1.00 89.44 95 ARG A CA 1
ATOM 742 C C . ARG A 1 95 ? 7.084 -0.744 3.166 1.00 89.44 95 ARG A C 1
ATOM 744 O O . ARG A 1 95 ? 6.543 -0.722 4.262 1.00 89.44 95 ARG A O 1
ATOM 751 N N . LEU A 1 96 ? 6.750 0.103 2.193 1.00 88.56 96 LEU A N 1
ATOM 752 C CA . LEU A 1 96 ? 5.703 1.109 2.351 1.00 88.56 96 LEU A CA 1
ATOM 753 C C . LEU A 1 96 ? 4.338 0.466 2.624 1.00 88.56 96 LEU A C 1
ATOM 755 O O . LEU A 1 96 ? 3.581 0.973 3.448 1.00 88.56 96 LEU A O 1
ATOM 759 N N . TYR A 1 97 ? 4.030 -0.643 1.950 1.00 90.94 97 TYR A N 1
ATOM 760 C CA . TYR A 1 97 ? 2.812 -1.406 2.203 1.00 90.94 97 TYR A CA 1
ATOM 761 C C . TYR A 1 97 ? 2.786 -1.988 3.617 1.00 90.94 97 TYR A C 1
ATOM 763 O O . TYR A 1 97 ? 1.808 -1.818 4.338 1.00 90.94 97 TYR A O 1
ATOM 771 N N . GLU A 1 98 ? 3.867 -2.646 4.021 1.00 90.12 98 GLU A N 1
ATOM 772 C CA . GLU A 1 98 ? 4.012 -3.263 5.339 1.00 90.12 98 GLU A CA 1
ATOM 773 C C . GLU A 1 98 ? 3.868 -2.242 6.471 1.00 90.12 98 GLU A C 1
ATOM 775 O O . GLU A 1 98 ? 3.138 -2.468 7.432 1.00 90.12 98 GLU A O 1
ATOM 780 N N . GLU A 1 99 ? 4.513 -1.085 6.338 1.00 86.38 99 GLU A N 1
ATOM 781 C CA . GLU A 1 99 ? 4.494 -0.050 7.368 1.00 86.38 99 GLU A CA 1
ATOM 782 C C . GLU A 1 99 ? 3.123 0.633 7.485 1.00 86.38 99 GLU A C 1
ATOM 784 O O . GLU A 1 99 ? 2.732 1.024 8.586 1.00 86.38 99 GLU A O 1
ATOM 789 N N . ARG A 1 100 ? 2.396 0.797 6.369 1.00 85.94 100 ARG A N 1
ATOM 790 C CA . ARG A 1 100 ? 1.243 1.714 6.291 1.00 85.94 100 ARG A CA 1
ATOM 791 C C . ARG A 1 100 ? -0.100 1.074 5.944 1.00 85.94 100 ARG A C 1
ATOM 793 O O . ARG A 1 100 ? -1.133 1.630 6.283 1.00 85.94 100 ARG A O 1
ATOM 800 N N . LEU A 1 101 ? -0.132 -0.049 5.238 1.00 89.50 101 LEU A N 1
ATOM 801 C CA . LEU A 1 101 ? -1.381 -0.663 4.759 1.00 89.50 101 LEU A CA 1
ATOM 802 C C . LEU A 1 101 ? -1.669 -2.018 5.396 1.00 89.50 101 LEU A C 1
ATOM 804 O O . LEU A 1 101 ? -2.813 -2.462 5.354 1.00 89.50 101 LEU A O 1
ATOM 808 N N . LEU A 1 102 ? -0.678 -2.647 6.029 1.00 89.06 102 LEU A N 1
ATOM 809 C CA . LEU A 1 102 ? -0.845 -3.971 6.622 1.00 89.06 102 LEU A CA 1
ATOM 810 C C . LEU A 1 102 ? -1.881 -3.988 7.758 1.00 89.06 102 LEU A C 1
ATOM 812 O O . LEU A 1 102 ? -2.701 -4.900 7.821 1.00 89.06 102 LEU A O 1
ATOM 816 N N . ASP A 1 103 ? -1.911 -2.949 8.597 1.00 86.56 103 ASP A N 1
ATOM 817 C CA . ASP A 1 103 ? -2.907 -2.823 9.672 1.00 86.56 103 ASP A CA 1
ATOM 818 C C . ASP A 1 103 ? -4.339 -2.687 9.126 1.00 86.56 103 ASP A C 1
ATOM 820 O O . ASP A 1 103 ? -5.291 -3.189 9.730 1.00 86.56 103 ASP A O 1
ATOM 824 N N . LEU A 1 104 ? -4.501 -2.013 7.981 1.00 88.19 104 LEU A N 1
ATOM 825 C CA . LEU A 1 104 ? -5.787 -1.897 7.294 1.00 88.19 104 LEU A CA 1
ATOM 826 C C . LEU A 1 104 ? -6.179 -3.234 6.650 1.00 88.19 104 LEU A C 1
ATOM 828 O O . LEU A 1 104 ? -7.327 -3.656 6.783 1.00 88.19 104 LEU A O 1
ATOM 832 N N . GLU A 1 105 ? -5.234 -3.920 5.998 1.00 89.88 105 GLU A N 1
ATOM 833 C CA . GLU A 1 105 ? -5.440 -5.252 5.413 1.00 89.88 105 GLU A CA 1
ATOM 834 C C . GLU A 1 105 ? -5.916 -6.255 6.470 1.00 89.88 105 GLU A C 1
ATOM 836 O O . GLU A 1 105 ? -6.936 -6.911 6.270 1.00 89.88 105 GLU A O 1
ATOM 841 N N . ALA A 1 106 ? -5.255 -6.304 7.629 1.00 86.69 106 ALA A N 1
ATOM 842 C CA . ALA A 1 106 ? -5.605 -7.201 8.732 1.00 86.69 106 ALA A CA 1
ATOM 843 C C . ALA A 1 106 ? -7.026 -6.973 9.285 1.00 86.69 106 ALA A C 1
ATOM 845 O O . ALA A 1 106 ? -7.625 -7.876 9.867 1.00 86.69 106 ALA A O 1
ATOM 846 N N . ARG A 1 107 ? -7.579 -5.768 9.105 1.00 85.38 107 ARG A N 1
ATOM 847 C CA . ARG A 1 107 ? -8.935 -5.388 9.534 1.00 85.38 107 ARG A CA 1
ATOM 848 C C . ARG A 1 107 ? -9.953 -5.442 8.390 1.00 85.38 107 ARG A C 1
ATOM 850 O O . ARG A 1 107 ? -11.120 -5.114 8.595 1.00 85.38 107 ARG A O 1
ATOM 857 N N . THR A 1 108 ? -9.542 -5.838 7.189 1.00 86.56 108 THR A N 1
ATOM 858 C CA . THR A 1 108 ? -10.403 -5.904 6.005 1.00 86.56 108 THR A CA 1
ATOM 859 C C . THR A 1 108 ? -10.844 -7.340 5.744 1.00 86.56 108 THR A C 1
ATOM 861 O O . THR A 1 108 ? -10.027 -8.249 5.619 1.00 86.56 108 THR A O 1
ATOM 864 N N . VAL A 1 109 ? -12.153 -7.558 5.610 1.00 75.75 109 VAL A N 1
ATOM 865 C CA . VAL A 1 109 ? -12.700 -8.889 5.300 1.00 75.75 109 VAL A CA 1
ATOM 866 C C . VAL A 1 109 ? -12.440 -9.214 3.828 1.00 75.75 109 VAL A C 1
ATOM 868 O O . VAL A 1 109 ? -12.696 -8.386 2.954 1.00 75.75 109 VAL A O 1
ATOM 871 N N . GLY A 1 110 ? -11.942 -10.421 3.541 1.00 66.19 110 GLY A N 1
ATOM 872 C CA . GLY A 1 110 ? -11.660 -10.879 2.170 1.00 66.19 110 GLY A CA 1
ATOM 873 C C . GLY A 1 110 ? -10.188 -10.812 1.743 1.00 66.19 110 GLY A C 1
ATOM 874 O O . GLY A 1 110 ? -9.889 -10.985 0.558 1.00 66.19 110 GLY A O 1
ATOM 875 N N . PHE A 1 111 ? -9.271 -10.576 2.683 1.00 65.06 111 PHE A N 1
ATOM 876 C CA . PHE A 1 111 ? -7.844 -10.849 2.514 1.00 65.06 111 PHE A CA 1
ATOM 877 C C . PHE A 1 111 ? -7.480 -12.166 3.204 1.00 65.06 111 PHE A C 1
ATOM 879 O O . PHE A 1 111 ? -7.891 -12.417 4.336 1.00 65.06 111 PHE A O 1
ATOM 886 N N . VAL A 1 112 ? -6.714 -13.017 2.518 1.00 53.75 112 VAL A N 1
ATOM 887 C CA . VAL A 1 112 ? -6.212 -14.282 3.071 1.00 53.75 112 VAL A CA 1
ATOM 888 C C . VAL A 1 112 ? -4.837 -14.010 3.685 1.00 53.75 112 VAL A C 1
ATOM 890 O O . VAL A 1 112 ? -3.800 -14.303 3.099 1.00 53.75 112 VAL A O 1
ATOM 893 N N . GLY A 1 113 ? -4.821 -13.367 4.852 1.00 48.25 113 GLY A N 1
ATOM 894 C CA . GLY A 1 113 ? -3.648 -13.377 5.731 1.00 48.25 113 GLY A CA 1
ATOM 895 C C . GLY A 1 113 ? -3.592 -14.690 6.523 1.00 48.25 113 GLY A C 1
ATOM 896 O O . GLY A 1 113 ? -4.631 -15.343 6.663 1.00 48.25 113 GLY A O 1
ATOM 897 N N . PRO A 1 114 ? -2.424 -15.107 7.053 1.00 41.38 114 PRO A N 1
ATOM 898 C CA . PRO A 1 114 ? -2.365 -16.214 7.991 1.00 41.38 114 PRO A CA 1
ATOM 899 C C . PRO A 1 114 ? -3.285 -15.832 9.139 1.00 41.38 114 PRO A C 1
ATOM 901 O O . PRO A 1 114 ? -3.092 -14.794 9.774 1.00 41.38 114 PRO A O 1
ATOM 904 N N . GLN A 1 115 ? -4.338 -16.620 9.339 1.00 40.19 115 GLN A N 1
ATOM 905 C CA . GLN A 1 115 ? -5.244 -16.403 10.447 1.00 40.19 115 GLN A CA 1
ATOM 906 C C . GLN A 1 115 ? -4.397 -16.357 11.715 1.00 40.19 115 GLN A C 1
ATOM 908 O O . GLN A 1 115 ? -3.777 -17.351 12.098 1.00 40.19 115 GLN A O 1
ATOM 913 N N . ALA A 1 116 ? -4.338 -15.185 12.343 1.00 39.47 116 ALA A N 1
ATOM 914 C CA . ALA A 1 116 ? -3.969 -15.102 13.735 1.00 39.47 116 ALA A CA 1
ATOM 915 C C . ALA A 1 116 ? -5.057 -15.876 14.478 1.00 39.47 116 ALA A C 1
ATOM 917 O O . ALA A 1 116 ? -6.135 -15.354 14.753 1.00 39.47 116 ALA A O 1
ATOM 918 N N . VAL A 1 117 ? -4.788 -17.157 14.721 1.00 40.06 117 VAL A N 1
ATOM 919 C CA . VAL A 1 117 ? -5.495 -18.012 15.670 1.00 40.06 117 VAL A CA 1
ATOM 920 C C . VAL A 1 117 ? -5.276 -17.426 17.065 1.00 40.06 117 VAL A C 1
ATOM 922 O O . VAL A 1 117 ? -4.463 -17.890 17.856 1.00 40.06 117 VAL A O 1
ATOM 925 N N . ALA A 1 118 ? -5.945 -16.311 17.333 1.00 39.97 118 ALA A N 1
ATOM 926 C CA . ALA A 1 118 ? -5.976 -15.662 18.624 1.00 39.97 118 ALA A CA 1
ATOM 927 C C . ALA A 1 118 ? -7.143 -16.252 19.422 1.00 39.97 118 ALA A C 1
ATOM 929 O O . ALA A 1 118 ? -8.282 -15.829 19.272 1.00 39.97 118 ALA A O 1
ATOM 930 N N . GLY A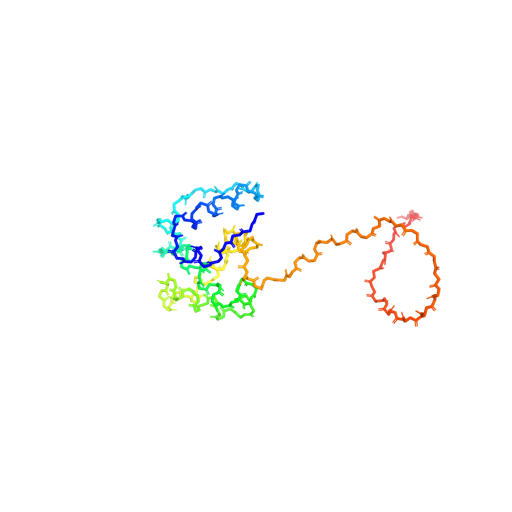 1 119 ? -6.810 -17.236 20.259 1.00 43.56 119 GLY A N 1
ATOM 931 C CA . GLY A 1 119 ? -7.464 -17.495 21.539 1.00 43.56 119 GLY A CA 1
ATOM 932 C C . GLY A 1 119 ? -8.932 -17.912 21.511 1.00 43.56 119 GLY A C 1
ATOM 933 O O . GLY A 1 119 ? -9.794 -17.111 21.854 1.00 43.56 119 GLY A O 1
ATOM 934 N N . GLU A 1 120 ? -9.196 -19.203 21.299 1.00 38.06 120 GLU A N 1
ATOM 935 C CA . GLU A 1 120 ? -10.343 -19.822 21.969 1.00 38.06 120 GLU A CA 1
ATOM 936 C C . GLU A 1 120 ? -9.879 -20.277 23.360 1.00 38.06 120 GLU A C 1
ATOM 938 O O . GLU A 1 120 ? -9.274 -21.333 23.555 1.00 38.06 120 GLU A O 1
ATOM 943 N N . LEU A 1 121 ? -10.084 -19.383 24.322 1.00 44.69 121 LEU A N 1
ATOM 944 C CA . LEU A 1 121 ? -9.931 -19.609 25.750 1.00 44.69 121 LEU A CA 1
ATOM 945 C C . LEU A 1 121 ? -11.035 -20.583 26.198 1.00 44.69 121 LEU A C 1
ATOM 947 O O . LEU A 1 121 ? -12.132 -20.162 26.553 1.00 44.69 121 LEU A O 1
ATOM 951 N N . ILE A 1 122 ? -10.770 -21.889 26.162 1.00 46.44 122 ILE A N 1
ATOM 952 C CA . ILE A 1 122 ? -11.686 -22.888 26.722 1.00 46.44 122 ILE A CA 1
ATOM 953 C C . ILE A 1 122 ? -11.331 -23.091 28.194 1.00 46.44 122 ILE A C 1
ATOM 955 O O . ILE A 1 122 ? -10.326 -23.721 28.513 1.00 46.44 122 ILE A O 1
ATOM 959 N N . THR A 1 123 ? -12.153 -22.564 29.099 1.00 43.12 123 THR A N 1
ATOM 960 C CA . THR A 1 123 ? -12.500 -23.176 30.400 1.00 43.12 123 THR A CA 1
ATOM 961 C C . THR A 1 123 ? -13.544 -22.308 31.116 1.00 43.12 123 THR A C 1
ATOM 963 O O . THR A 1 123 ? -13.569 -21.103 30.874 1.00 43.12 123 THR A O 1
ATOM 966 N N . PRO A 1 124 ? -14.349 -22.839 32.061 1.00 56.41 124 PRO A N 1
ATOM 967 C CA . PRO A 1 124 ? -14.530 -24.240 32.474 1.00 56.41 124 PRO A CA 1
ATOM 968 C C . PRO A 1 124 ? -16.019 -24.649 32.611 1.00 56.41 124 PRO A C 1
ATOM 970 O O . PRO A 1 124 ? -16.872 -23.806 32.862 1.00 56.41 124 PRO A O 1
ATOM 973 N N . SER A 1 125 ? -16.345 -25.947 32.545 1.00 34.97 125 SER A N 1
ATOM 974 C CA . SER A 1 125 ? -17.305 -26.596 33.474 1.00 34.97 125 SER A CA 1
ATOM 975 C C . SER A 1 125 ? -17.579 -28.071 33.127 1.00 34.97 125 SER A C 1
ATOM 977 O O . SER A 1 125 ? -18.028 -28.384 32.035 1.00 34.97 125 SER A O 1
ATOM 979 N N . HIS A 1 126 ? -17.333 -28.937 34.124 1.00 39.91 126 HIS A N 1
ATOM 980 C CA . HIS A 1 126 ? -17.944 -30.258 34.385 1.00 39.91 126 HIS A CA 1
ATOM 981 C C . HIS A 1 126 ? -17.808 -31.363 33.307 1.00 39.91 126 HIS A C 1
ATOM 983 O O . HIS A 1 126 ? -18.542 -31.377 32.331 1.00 39.91 126 HIS A O 1
ATOM 989 N N . THR A 1 127 ? -16.776 -32.225 33.371 1.00 46.16 127 THR A N 1
ATOM 990 C CA . THR A 1 127 ? -16.698 -33.550 34.071 1.00 46.16 127 THR A CA 1
ATOM 991 C C . THR A 1 127 ? -17.471 -34.697 33.375 1.00 46.16 127 THR A C 1
ATOM 993 O O . THR A 1 127 ? -18.327 -34.454 32.538 1.00 46.16 127 THR A O 1
ATOM 996 N N . PRO A 1 128 ? -17.130 -35.976 33.629 1.00 48.22 128 PRO A N 1
ATOM 997 C CA . PRO A 1 128 ? -16.042 -36.716 32.987 1.00 48.22 128 PRO A CA 1
ATOM 998 C C . P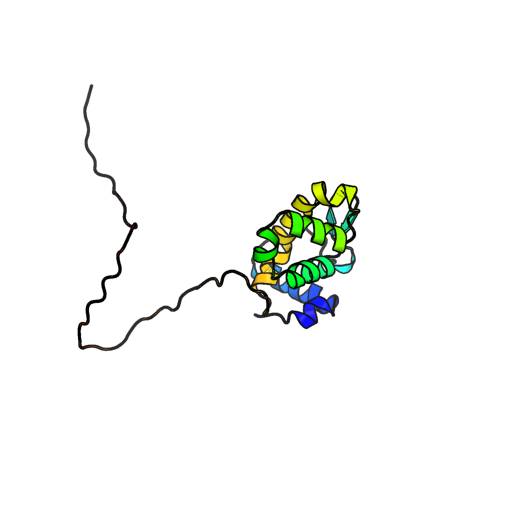RO A 1 128 ? -16.576 -37.948 32.225 1.00 48.22 128 PRO A C 1
ATOM 1000 O O . PRO A 1 128 ? -17.658 -38.433 32.536 1.00 48.22 128 PRO A O 1
ATOM 1003 N N . SER A 1 129 ? -15.806 -38.515 31.288 1.00 37.41 129 SER A N 1
ATOM 1004 C CA . SER A 1 129 ? -15.637 -39.976 31.113 1.00 37.41 129 SER A CA 1
ATOM 1005 C C . SER A 1 129 ? -15.033 -40.335 29.759 1.00 37.41 129 SER A C 1
ATOM 1007 O O . SER A 1 129 ? -15.363 -39.756 28.733 1.00 37.41 129 SER A O 1
ATOM 1009 N N . HIS A 1 130 ? -14.212 -41.383 29.806 1.00 41.31 130 HIS A N 1
ATOM 1010 C CA . HIS A 1 130 ? -13.680 -42.156 28.688 1.00 41.31 130 HIS A CA 1
ATOM 1011 C C . HIS A 1 130 ? -12.540 -41.530 27.873 1.00 41.31 130 HIS A C 1
ATOM 1013 O O . HIS A 1 130 ? -12.681 -41.045 26.756 1.00 41.31 130 HIS A O 1
ATOM 1019 N N . PHE A 1 131 ? -11.354 -41.669 28.471 1.00 39.16 131 PHE A N 1
ATOM 1020 C CA . PHE A 1 131 ? -10.178 -42.286 27.852 1.00 39.16 131 PHE A CA 1
ATOM 1021 C C . PHE A 1 131 ? -10.408 -42.839 26.433 1.00 39.16 131 PHE A C 1
ATOM 1023 O O . PHE A 1 131 ? -11.061 -43.866 26.250 1.00 39.16 131 PHE A O 1
ATOM 1030 N N . SER A 1 132 ? -9.749 -42.226 25.453 1.00 41.25 132 SER A N 1
ATOM 1031 C CA . SER A 1 132 ? -9.219 -42.953 24.306 1.00 41.25 132 SER A CA 1
ATOM 1032 C C . SER A 1 132 ? -7.914 -42.290 23.870 1.00 41.25 132 SER A C 1
ATOM 1034 O O . SER A 1 132 ? -7.878 -41.122 23.489 1.00 41.25 132 SER A O 1
ATOM 1036 N N . LEU A 1 133 ? -6.822 -43.034 24.042 1.00 38.81 133 LEU A N 1
ATOM 1037 C CA . LEU A 1 133 ? -5.454 -42.658 23.706 1.00 38.81 133 LEU A CA 1
ATOM 1038 C C . LEU A 1 133 ? -5.326 -42.442 22.193 1.00 38.81 133 LEU A C 1
ATOM 1040 O O . LEU A 1 133 ? -5.369 -43.402 21.428 1.00 38.81 133 LEU A O 1
ATOM 1044 N N . GLN A 1 134 ? -5.077 -41.206 21.762 1.00 47.22 134 GLN A N 1
ATOM 1045 C CA . GLN A 1 134 ? -4.353 -40.964 20.517 1.00 47.22 134 GLN A CA 1
ATOM 1046 C C . GLN A 1 134 ? -3.097 -40.150 20.809 1.00 47.22 134 GLN A C 1
ATOM 1048 O O . GLN A 1 134 ? -3.128 -39.033 21.321 1.00 47.22 134 GLN A O 1
ATOM 1053 N N . VAL A 1 135 ? -1.979 -40.809 20.526 1.00 42.38 135 VAL A N 1
ATOM 1054 C CA . VAL A 1 135 ? -0.603 -40.361 20.683 1.00 42.38 135 VAL A CA 1
ATOM 1055 C C . VAL A 1 135 ? -0.369 -39.136 19.798 1.00 42.38 135 VAL A C 1
ATOM 1057 O O . VAL A 1 135 ? -0.171 -39.259 18.593 1.00 42.38 135 VAL A O 1
ATOM 1060 N N . PHE A 1 136 ? -0.360 -37.950 20.404 1.00 42.66 136 PHE A N 1
ATOM 1061 C CA . PHE A 1 136 ? 0.290 -36.779 19.826 1.00 42.66 136 PHE A CA 1
ATOM 1062 C C . PHE A 1 136 ? 1.772 -36.831 20.198 1.00 42.66 136 PHE A C 1
ATOM 1064 O O . PHE A 1 136 ? 2.154 -36.614 21.349 1.00 42.66 136 PHE A O 1
ATOM 1071 N N . LEU A 1 137 ? 2.611 -37.146 19.211 1.00 43.84 137 LEU A N 1
ATOM 1072 C CA . LEU A 1 137 ? 4.058 -36.981 19.294 1.00 43.84 137 LEU A CA 1
ATOM 1073 C C . LEU A 1 137 ? 4.378 -35.488 19.433 1.00 43.84 137 LEU A C 1
ATOM 1075 O O . LEU A 1 137 ? 4.427 -34.730 18.468 1.00 43.84 137 LEU A O 1
ATOM 1079 N N . CYS A 1 138 ? 4.573 -35.098 20.688 1.00 36.72 138 CYS A N 1
ATOM 1080 C CA . CYS A 1 138 ? 5.189 -33.866 21.136 1.00 36.72 138 CYS A CA 1
ATOM 1081 C C . CYS A 1 138 ? 6.664 -33.868 20.708 1.00 36.72 138 CYS A C 1
ATOM 1083 O O . CYS A 1 138 ? 7.478 -34.592 21.282 1.00 36.72 138 CYS A O 1
ATOM 1085 N N . TRP A 1 139 ? 7.022 -33.063 19.706 1.00 41.62 139 TRP A N 1
ATOM 1086 C CA . TRP A 1 139 ? 8.419 -32.747 19.424 1.00 41.62 139 TRP A CA 1
ATOM 1087 C C . TRP A 1 139 ? 8.651 -31.263 19.706 1.00 41.62 139 TRP A C 1
ATOM 1089 O O . TRP A 1 139 ? 8.191 -30.397 18.972 1.00 41.62 139 TRP A O 1
ATOM 1099 N N . ARG A 1 140 ? 9.409 -31.015 20.781 1.00 41.31 140 ARG A N 1
ATOM 1100 C CA . ARG A 1 140 ? 10.041 -29.745 21.171 1.00 41.31 140 ARG A CA 1
ATOM 1101 C C . ARG A 1 140 ? 9.125 -28.631 21.678 1.00 41.31 140 ARG A C 1
ATOM 1103 O O . ARG A 1 140 ? 8.816 -27.693 20.960 1.00 41.31 140 ARG A O 1
ATOM 1110 N N . CYS A 1 141 ? 8.908 -28.658 22.989 1.00 38.06 141 CYS A N 1
ATOM 1111 C CA . CYS A 1 141 ? 9.055 -27.486 23.853 1.00 38.06 141 CYS A CA 1
ATOM 1112 C C . CYS A 1 141 ? 9.242 -27.978 25.293 1.00 38.06 141 CYS A C 1
ATOM 1114 O O . CYS A 1 141 ? 8.323 -28.592 25.818 1.00 38.06 141 CYS A O 1
ATOM 1116 N N . LEU A 1 142 ? 10.414 -27.755 25.900 1.00 40.75 142 LEU A N 1
ATOM 1117 C CA . LEU A 1 142 ? 10.597 -27.137 27.228 1.00 40.75 142 LEU A CA 1
ATOM 1118 C C . LEU A 1 142 ? 12.082 -27.203 27.666 1.00 40.75 142 LEU A C 1
ATOM 1120 O O . LEU A 1 142 ? 12.871 -27.916 27.043 1.00 40.75 142 LEU A O 1
ATOM 1124 N N . PRO A 1 143 ? 12.498 -26.382 28.648 1.00 45.78 143 PRO A N 1
ATOM 1125 C CA . PRO A 1 143 ? 13.770 -25.683 28.656 1.00 45.78 143 PRO A CA 1
ATOM 1126 C C . PRO A 1 143 ? 14.707 -26.313 29.693 1.00 45.78 143 PRO A C 1
ATOM 1128 O O . PRO A 1 143 ? 14.272 -26.985 30.625 1.00 45.78 143 PRO A O 1
ATOM 1131 N N . VAL A 1 144 ? 16.005 -26.055 29.583 1.00 45.03 144 VAL A N 1
ATOM 1132 C CA . VAL A 1 144 ? 16.907 -26.293 30.713 1.00 45.03 144 VAL A CA 1
ATOM 1133 C C . VAL A 1 144 ? 17.047 -24.980 31.465 1.00 45.03 144 VAL A C 1
ATOM 1135 O O . VAL A 1 144 ? 17.629 -24.016 30.970 1.00 45.03 144 VAL A O 1
ATOM 1138 N N . ALA A 1 145 ? 16.419 -24.956 32.638 1.00 44.00 145 ALA A N 1
ATOM 1139 C CA . ALA A 1 145 ? 16.635 -23.973 33.678 1.00 44.00 145 ALA A CA 1
ATOM 1140 C C . ALA A 1 145 ? 18.065 -24.081 34.233 1.00 44.00 145 ALA A C 1
ATOM 1142 O O . ALA A 1 145 ? 18.667 -25.154 34.244 1.00 44.00 145 ALA A O 1
ATOM 1143 N N . MET A 1 146 ? 18.571 -22.932 34.680 1.00 43.12 146 MET A N 1
ATOM 1144 C CA . MET A 1 146 ? 19.792 -22.770 35.461 1.00 43.12 146 MET A CA 1
ATOM 1145 C C . MET A 1 146 ? 19.805 -23.682 36.688 1.00 43.12 146 MET A C 1
ATOM 1147 O O . MET A 1 146 ? 18.822 -23.717 37.423 1.00 43.12 146 MET A O 1
ATOM 1151 N N . ASP A 1 147 ? 20.967 -24.264 36.975 1.00 45.53 147 ASP A N 1
ATOM 1152 C CA . ASP A 1 147 ? 21.372 -24.512 38.351 1.00 45.53 147 ASP A CA 1
ATOM 1153 C C . ASP A 1 147 ? 22.855 -24.181 38.547 1.00 45.53 147 ASP A C 1
ATOM 1155 O O . ASP A 1 147 ? 23.686 -24.245 37.639 1.00 45.53 147 ASP A O 1
ATOM 1159 N N . PHE A 1 148 ? 23.106 -23.715 39.755 1.00 42.88 148 PHE A N 1
ATOM 1160 C CA . PHE A 1 148 ? 24.293 -23.102 40.323 1.00 42.88 148 PHE A CA 1
ATOM 1161 C C . PHE A 1 148 ? 25.369 -24.161 40.627 1.00 42.88 148 PHE A C 1
ATOM 1163 O O . PHE A 1 148 ? 25.013 -25.268 41.018 1.00 42.88 148 PHE A O 1
ATOM 1170 N N . LEU A 1 149 ? 26.668 -23.812 40.548 1.00 46.38 149 LEU A N 1
ATOM 1171 C CA . LEU A 1 149 ? 27.683 -23.973 41.625 1.00 46.38 149 LEU A CA 1
ATOM 1172 C C . LEU A 1 149 ? 29.151 -23.787 41.123 1.00 46.38 149 LEU A C 1
ATOM 1174 O O . LEU A 1 149 ? 29.417 -23.908 39.929 1.00 46.38 149 LEU A O 1
ATOM 1178 N N . PRO A 1 150 ? 30.107 -23.452 42.025 1.00 63.44 150 PRO A N 1
ATOM 1179 C CA . PRO A 1 150 ? 31.356 -22.730 41.744 1.00 63.44 150 PRO A CA 1
ATOM 1180 C C . PRO A 1 150 ? 32.624 -23.605 41.791 1.00 63.44 150 PRO A C 1
ATOM 1182 O O . PRO A 1 150 ? 32.623 -24.643 42.444 1.00 63.44 150 PRO A O 1
ATOM 1185 N N . LYS A 1 151 ? 33.735 -23.109 41.222 1.00 46.62 151 LYS A N 1
ATOM 1186 C CA . LYS A 1 151 ? 35.150 -23.382 41.595 1.00 46.62 151 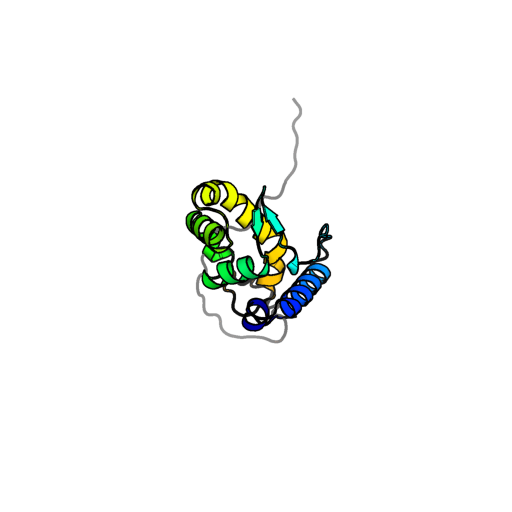LYS A CA 1
ATOM 1187 C C . LYS A 1 151 ? 36.000 -22.227 41.027 1.00 46.62 151 LYS A C 1
ATOM 1189 O O . LYS A 1 151 ? 35.925 -21.989 39.831 1.00 46.62 151 LYS A O 1
ATOM 1194 N N . GLN A 1 152 ? 36.577 -21.314 41.818 1.00 46.59 152 GLN A N 1
ATOM 1195 C CA . GLN A 1 152 ? 37.849 -21.434 42.559 1.00 46.59 152 GLN A CA 1
ATOM 1196 C C . GLN A 1 152 ? 38.958 -22.072 41.707 1.00 46.59 152 GLN A C 1
ATOM 1198 O O . GLN A 1 152 ? 38.932 -23.279 41.459 1.00 46.59 152 GLN A O 1
ATOM 1203 N N . GLY A 1 153 ? 39.897 -21.224 41.283 1.00 49.31 153 GLY A N 1
ATOM 1204 C CA . GLY A 1 153 ? 41.074 -21.511 40.467 1.00 49.31 153 GLY A CA 1
ATOM 1205 C C . GLY A 1 153 ? 41.703 -20.203 40.023 1.00 49.31 153 GLY A C 1
ATOM 1206 O O . GLY A 1 153 ? 41.281 -19.714 38.956 1.00 49.31 153 GLY A O 1
#

Organism: NCBI:txid454286

InterPro domains:
  IPR001606 ARID DNA-binding domain [PF01388] (14-104)
  IPR001606 ARID DNA-binding domain [PS51011] (9-109)
  IPR036431 ARID DNA-binding domain superfamily [G3DSA:1.10.150.60] (2-110)
  IPR036431 ARID DNA-binding domain superfamily [SSF46774] (11-111)

Radius of gyration: 23.11 Å; chains: 1; bounding box: 59×56×58 Å

Sequence (153 aa):
MSFSRQQLETDGRYFAESLSAAYSQSGRVYSWPLNPALGWRIGNKRVSPQALFREVGRRGGYHQASVDKRHWWAIAQAVGIVAGAAGALSFHVKRLYEERLLDLEARTVGFVGPQAVAGELITPSHTPSHFSLQVFLCWRCLPVAMDFLPKQG

pLDDT: mean 72.25, std 19.68, range [34.97, 92.94]